Protein AF-A0A962ZRS8-F1 (afdb_monomer_lite)

Foldseek 3Di:
DPPVLVVVLVCLCVVLVHDSVQPDPPDDCCPRSVDDPVNVVVVD

Secondary structure (DSSP, 8-state):
---HHHHHHHHHHHHHT--TTT--TTS-TTTTS---TTHHHHT-

Sequence (44 aa):
MSSIEEQVKSIVAEQLGVKEDEVTNDASFVDDLGADSLDTVELV

Radius of gyration: 10.02 Å; chains: 1; bounding box: 24×18×24 Å

Structure (mmCIF, N/CA/C/O backbone):
data_AF-A0A962ZRS8-F1
#
_entry.id   AF-A0A962ZRS8-F1
#
loop_
_atom_site.group_PDB
_atom_site.id
_atom_site.type_symbol
_atom_site.label_atom_id
_atom_site.label_alt_id
_atom_site.label_comp_id
_atom_site.label_asym_id
_atom_site.label_entity_id
_atom_site.label_seq_id
_atom_site.pdbx_PDB_ins_code
_atom_site.Cartn_x
_atom_site.Cartn_y
_atom_site.Cartn_z
_ato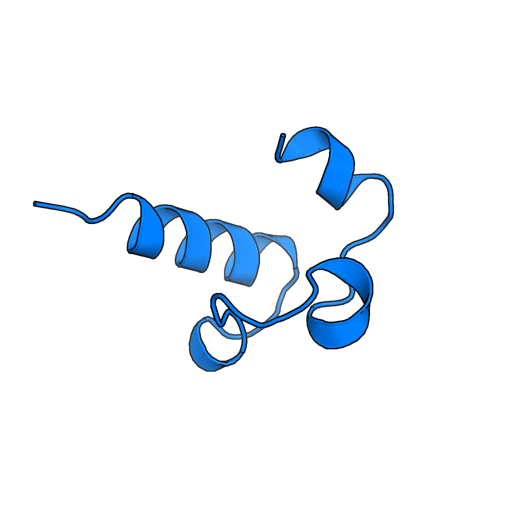m_site.occupancy
_atom_site.B_iso_or_equiv
_atom_site.auth_seq_id
_atom_site.auth_comp_id
_atom_site.auth_asym_id
_atom_site.auth_atom_id
_atom_site.pdbx_PDB_model_num
ATOM 1 N N . MET A 1 1 ? -12.413 5.352 15.972 1.00 47.50 1 MET A N 1
ATOM 2 C CA . MET A 1 1 ? -10.965 5.112 16.106 1.00 47.50 1 MET A CA 1
ATOM 3 C C . MET A 1 1 ? -10.462 4.955 14.694 1.00 47.50 1 MET A C 1
ATOM 5 O O . MET A 1 1 ? -10.938 4.041 14.039 1.00 47.50 1 MET A O 1
ATOM 9 N N . SER A 1 2 ? -9.645 5.881 14.202 1.00 53.25 2 SER A N 1
ATOM 10 C CA . SER A 1 2 ? -9.067 5.768 12.862 1.00 53.25 2 SER A CA 1
ATOM 11 C C . SER A 1 2 ? -8.152 4.553 12.866 1.00 53.25 2 SER A C 1
ATOM 13 O O . SER A 1 2 ? -7.217 4.497 13.669 1.00 53.25 2 SER A O 1
ATOM 15 N N . SER A 1 3 ? -8.498 3.537 12.079 1.00 79.75 3 SER A N 1
ATOM 16 C CA . SER A 1 3 ? -7.668 2.345 11.982 1.00 79.75 3 SER A CA 1
ATOM 17 C C . SER A 1 3 ? -6.365 2.762 11.313 1.00 79.75 3 SER A C 1
ATOM 19 O O . SER A 1 3 ? -6.396 3.390 10.258 1.00 79.75 3 SER A O 1
ATOM 21 N N . ILE A 1 4 ? -5.219 2.434 11.914 1.00 79.88 4 ILE A N 1
ATOM 22 C CA . ILE A 1 4 ? -3.900 2.645 11.291 1.00 79.88 4 ILE A CA 1
ATOM 23 C C . ILE A 1 4 ? -3.892 2.045 9.878 1.00 79.88 4 ILE A C 1
ATOM 25 O O . ILE A 1 4 ? -3.302 2.605 8.967 1.00 79.88 4 ILE A O 1
ATOM 29 N N . GLU A 1 5 ? -4.635 0.961 9.686 1.00 78.50 5 GLU A N 1
ATOM 30 C CA . GLU A 1 5 ? -4.852 0.286 8.412 1.00 78.50 5 GLU A CA 1
ATOM 31 C C . GLU A 1 5 ? -5.471 1.196 7.336 1.00 78.50 5 GLU A C 1
ATOM 33 O O . GLU A 1 5 ? -5.028 1.163 6.195 1.00 78.50 5 GLU A O 1
ATOM 38 N N . GLU A 1 6 ? -6.439 2.054 7.681 1.00 83.00 6 GLU A N 1
ATOM 39 C CA . GLU A 1 6 ? -7.026 3.019 6.735 1.00 83.00 6 GLU A CA 1
ATOM 40 C C . GLU A 1 6 ? -6.018 4.108 6.360 1.00 83.00 6 GLU A C 1
ATOM 42 O O . GLU A 1 6 ? -5.906 4.464 5.190 1.00 83.00 6 GLU A O 1
ATOM 47 N N . GLN A 1 7 ? -5.245 4.608 7.331 1.00 83.25 7 GLN A N 1
ATOM 48 C CA . GLN A 1 7 ? -4.201 5.597 7.048 1.00 83.25 7 GLN A CA 1
ATOM 49 C C . GLN A 1 7 ? -3.089 5.009 6.182 1.00 83.25 7 GLN A C 1
ATOM 51 O O . GLN A 1 7 ? -2.658 5.652 5.233 1.00 83.25 7 GLN A O 1
ATOM 56 N N . VAL A 1 8 ? -2.644 3.787 6.476 1.00 82.31 8 VAL A N 1
ATOM 57 C CA . VAL A 1 8 ? -1.616 3.103 5.685 1.00 82.31 8 VAL A CA 1
ATOM 58 C C . VAL A 1 8 ? -2.129 2.835 4.274 1.00 82.31 8 VAL A C 1
ATOM 60 O O . VAL A 1 8 ? -1.410 3.118 3.326 1.00 82.31 8 VAL A O 1
ATOM 63 N N . LYS A 1 9 ? -3.375 2.374 4.107 1.00 82.06 9 LYS A N 1
ATOM 64 C CA . 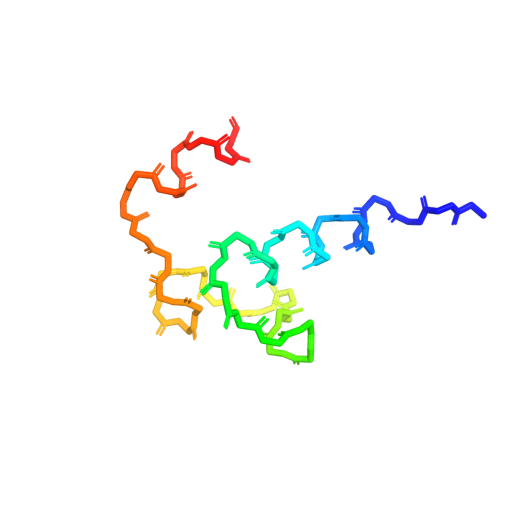LYS A 1 9 ? -3.960 2.156 2.774 1.00 82.06 9 LYS A CA 1
ATOM 65 C C . LYS A 1 9 ? -4.050 3.433 1.951 1.00 82.06 9 LYS A C 1
ATOM 67 O O . LYS A 1 9 ? -3.646 3.410 0.795 1.00 82.06 9 LYS A O 1
ATOM 72 N N . SER A 1 10 ? -4.518 4.528 2.549 1.00 85.50 10 SER A N 1
ATOM 73 C CA . SER A 1 10 ? -4.566 5.839 1.893 1.00 85.50 10 SER A CA 1
ATOM 74 C C . SER A 1 10 ? -3.170 6.300 1.469 1.00 85.50 10 SER A C 1
ATOM 76 O O . SER A 1 10 ? -2.988 6.690 0.320 1.00 85.50 10 SER A O 1
ATOM 78 N N . ILE A 1 11 ? -2.179 6.202 2.362 1.00 84.94 11 ILE A N 1
ATOM 79 C CA . ILE A 1 11 ? -0.800 6.617 2.073 1.00 84.94 11 ILE A CA 1
ATOM 80 C C . ILE A 1 11 ? -0.209 5.755 0.957 1.00 84.94 11 ILE A C 1
ATOM 82 O O . ILE A 1 11 ? 0.345 6.290 0.011 1.00 84.94 11 ILE A O 1
ATOM 86 N N . VAL A 1 12 ? -0.355 4.432 1.027 1.00 81.25 12 VAL A N 1
ATOM 87 C CA . VAL A 1 12 ? 0.177 3.499 0.022 1.00 81.25 12 VAL A CA 1
ATOM 88 C C . VAL A 1 12 ? -0.483 3.721 -1.338 1.00 81.25 12 VAL A C 1
ATOM 90 O O . VAL A 1 12 ? 0.214 3.774 -2.347 1.00 81.25 12 VAL A O 1
ATOM 93 N N . ALA A 1 13 ? -1.808 3.885 -1.372 1.00 85.00 13 ALA A N 1
ATOM 94 C CA . ALA A 1 13 ? -2.551 4.178 -2.593 1.00 85.00 13 ALA A CA 1
ATOM 95 C C . ALA A 1 13 ? -2.072 5.485 -3.243 1.00 85.00 13 ALA A C 1
ATOM 97 O O . ALA A 1 13 ? -1.830 5.538 -4.447 1.00 85.00 13 ALA A O 1
ATOM 98 N N . GLU A 1 14 ? -1.874 6.529 -2.439 1.00 85.19 14 GLU A N 1
ATOM 99 C CA . GLU A 1 14 ? -1.426 7.838 -2.910 1.00 85.19 14 GLU A CA 1
ATOM 100 C C . GLU A 1 14 ? 0.048 7.827 -3.353 1.00 85.19 14 GLU A C 1
ATOM 102 O O . GLU A 1 14 ? 0.379 8.388 -4.397 1.00 85.19 14 GLU A O 1
ATOM 107 N N . GLN A 1 15 ? 0.917 7.133 -2.612 1.00 80.25 15 GLN A N 1
ATOM 108 C CA . GLN A 1 15 ? 2.352 7.027 -2.887 1.00 80.25 15 GLN A CA 1
ATOM 109 C C . GLN A 1 15 ? 2.633 6.212 -4.157 1.00 80.25 15 GLN A C 1
ATOM 111 O O . GLN A 1 15 ? 3.474 6.595 -4.968 1.00 80.25 15 GLN A O 1
ATOM 116 N N . LEU A 1 16 ? 1.910 5.105 -4.344 1.00 81.31 16 LEU A N 1
ATOM 117 C CA . LEU A 1 16 ? 2.069 4.203 -5.489 1.00 81.31 16 LEU A CA 1
ATOM 118 C C . LEU A 1 16 ? 1.178 4.591 -6.680 1.00 81.31 16 LEU A C 1
ATOM 120 O O . LEU A 1 16 ? 1.318 4.038 -7.768 1.00 81.31 16 LEU A O 1
ATOM 124 N N . GLY A 1 17 ? 0.260 5.547 -6.504 1.00 82.88 17 GLY A N 1
ATOM 125 C CA . GLY A 1 17 ? -0.686 5.961 -7.544 1.00 82.88 17 GLY A CA 1
ATOM 126 C C . GLY A 1 17 ? -1.702 4.877 -7.924 1.00 82.88 17 GLY A C 1
ATOM 127 O O . GLY A 1 17 ? -2.251 4.900 -9.028 1.00 82.88 17 GLY A O 1
ATOM 128 N N . VAL A 1 18 ? -1.943 3.931 -7.018 1.00 83.44 18 VAL A N 1
ATOM 129 C CA . VAL A 1 18 ? -2.894 2.817 -7.150 1.00 83.44 18 VAL A CA 1
ATOM 130 C C . VAL A 1 18 ? -4.1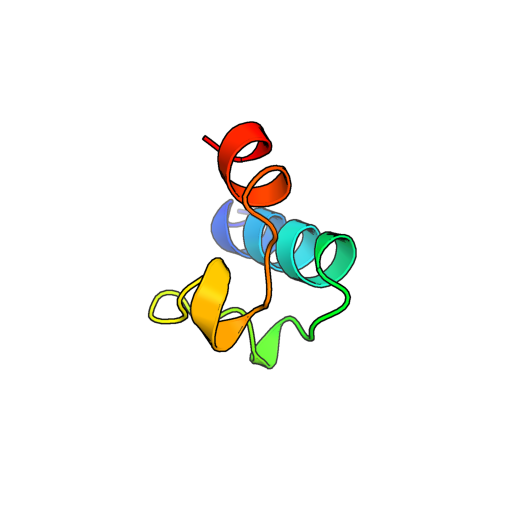63 3.125 -6.361 1.00 83.44 18 VAL A C 1
ATOM 132 O O . VAL A 1 18 ? -4.217 4.063 -5.569 1.00 83.44 18 VAL A O 1
ATOM 135 N N . LYS A 1 19 ? -5.236 2.370 -6.580 1.00 83.38 19 LYS A N 1
ATOM 136 C CA . LYS A 1 19 ? -6.484 2.611 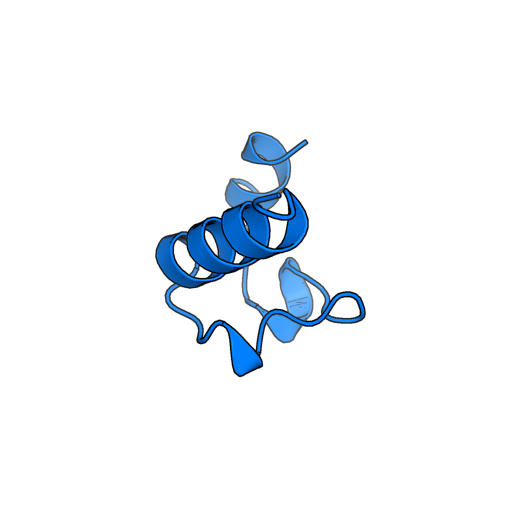-5.838 1.00 83.38 19 LYS A CA 1
ATOM 137 C C . LYS A 1 19 ? -6.430 1.961 -4.462 1.00 83.38 19 LYS A C 1
ATOM 139 O O . LYS A 1 19 ? -5.914 0.859 -4.328 1.00 83.38 19 LYS A O 1
ATOM 144 N N . GLU A 1 20 ? -7.070 2.577 -3.469 1.00 83.56 20 GLU A N 1
ATOM 145 C CA . GLU A 1 20 ? -7.248 1.969 -2.136 1.00 83.56 20 GLU A CA 1
ATOM 146 C C . GLU A 1 20 ? -7.912 0.583 -2.206 1.00 83.56 20 GLU A C 1
ATOM 148 O O . GLU A 1 20 ? -7.600 -0.291 -1.401 1.00 83.56 20 GLU A O 1
ATOM 153 N N . ASP A 1 21 ? -8.770 0.362 -3.207 1.00 82.94 21 ASP A N 1
ATOM 154 C CA . ASP A 1 21 ? -9.411 -0.930 -3.479 1.00 82.94 21 ASP A CA 1
ATOM 155 C C . ASP A 1 21 ? -8.419 -2.025 -3.916 1.00 82.94 21 ASP A C 1
ATOM 157 O O . ASP A 1 21 ? -8.688 -3.211 -3.727 1.00 82.94 21 ASP A O 1
ATOM 161 N N . GLU A 1 22 ? -7.283 -1.643 -4.508 1.00 80.88 22 GLU A N 1
ATOM 162 C CA . GLU A 1 22 ? -6.203 -2.559 -4.895 1.00 80.88 22 GLU A CA 1
ATOM 163 C C . GLU A 1 22 ? -5.245 -2.823 -3.723 1.00 80.88 22 GLU A C 1
ATOM 165 O O . GLU A 1 22 ? -4.625 -3.886 -3.663 1.00 80.88 22 GLU A O 1
ATOM 170 N N . VAL A 1 23 ? -5.189 -1.919 -2.734 1.00 83.50 23 VAL A N 1
ATOM 171 C CA . VAL A 1 23 ? -4.398 -2.083 -1.505 1.00 83.50 23 VAL A CA 1
ATOM 172 C C . VAL A 1 23 ? -5.107 -3.045 -0.542 1.00 83.50 23 VAL A C 1
ATOM 174 O O . VAL A 1 23 ? -5.768 -2.675 0.438 1.00 83.50 23 VAL A O 1
ATOM 177 N N . THR A 1 24 ? -4.969 -4.334 -0.837 1.00 81.19 24 THR A N 1
ATOM 178 C CA . THR A 1 24 ? -5.429 -5.428 0.024 1.00 81.19 24 THR A CA 1
ATOM 179 C C . THR A 1 24 ? -4.300 -5.917 0.932 1.00 81.19 24 THR A C 1
ATOM 181 O O . THR A 1 24 ? -3.129 -5.801 0.593 1.00 81.19 24 THR A O 1
ATOM 184 N N . ASN A 1 25 ? -4.636 -6.482 2.096 1.00 77.56 25 ASN A N 1
ATOM 185 C CA . ASN A 1 25 ? -3.620 -7.013 3.021 1.00 77.56 25 ASN A CA 1
ATOM 186 C C . ASN A 1 25 ? -2.862 -8.225 2.453 1.00 77.56 25 ASN A C 1
ATOM 188 O O . ASN A 1 25 ? -1.791 -8.557 2.950 1.00 77.56 25 ASN A O 1
ATOM 192 N N . ASP A 1 26 ? -3.424 -8.875 1.433 1.00 80.06 26 ASP A N 1
ATOM 193 C CA . ASP A 1 26 ? -2.806 -9.993 0.721 1.00 80.06 26 ASP A CA 1
ATOM 194 C C . ASP A 1 26 ? -2.037 -9.541 -0.536 1.00 80.06 26 ASP A C 1
ATOM 196 O O . ASP A 1 26 ? -1.369 -10.366 -1.158 1.00 80.06 26 ASP A O 1
ATOM 200 N N . ALA A 1 27 ? -2.122 -8.258 -0.921 1.00 82.19 27 ALA A N 1
ATOM 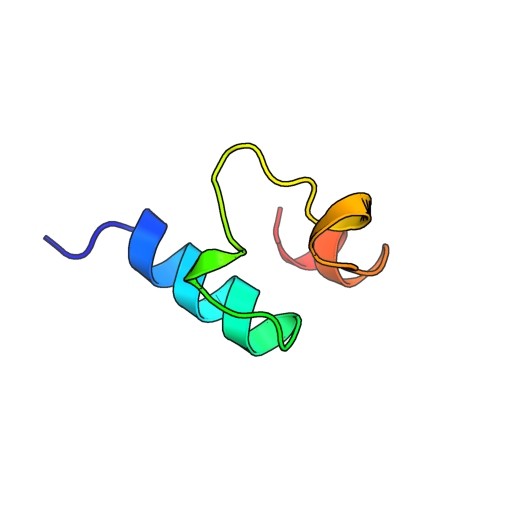201 C CA . ALA A 1 27 ? -1.414 -7.728 -2.083 1.00 82.19 27 ALA A CA 1
ATOM 202 C C . ALA A 1 27 ? 0.088 -7.594 -1.797 1.00 82.19 27 ALA A C 1
ATOM 204 O O . ALA A 1 27 ? 0.509 -7.068 -0.763 1.00 82.19 27 ALA A O 1
ATOM 205 N N . SER A 1 28 ? 0.908 -8.024 -2.754 1.00 79.88 28 SER A N 1
ATOM 206 C CA . SER A 1 28 ? 2.342 -7.758 -2.761 1.00 79.88 28 SER A CA 1
ATOM 207 C C . SER A 1 28 ? 2.581 -6.301 -3.146 1.00 79.88 28 SER A C 1
ATOM 209 O O . SER A 1 28 ? 2.230 -5.873 -4.245 1.00 79.88 28 SER A O 1
ATOM 211 N N . PHE A 1 29 ? 3.230 -5.529 -2.273 1.00 77.19 29 PHE A N 1
ATOM 212 C CA . PHE A 1 29 ? 3.590 -4.143 -2.587 1.00 77.19 29 PHE A CA 1
ATOM 213 C C . PHE A 1 29 ? 4.404 -4.040 -3.884 1.00 77.19 29 PHE A C 1
ATOM 215 O O . PHE A 1 29 ? 4.192 -3.116 -4.656 1.00 77.19 29 PHE A O 1
ATOM 222 N N . VAL A 1 30 ? 5.282 -5.008 -4.159 1.00 77.50 30 VAL A N 1
ATOM 223 C CA . VAL A 1 30 ? 6.160 -5.002 -5.339 1.00 77.50 30 VAL A CA 1
ATOM 224 C C . VAL A 1 30 ? 5.462 -5.574 -6.572 1.00 77.50 30 VAL A C 1
ATOM 226 O O . VAL A 1 30 ? 5.498 -4.960 -7.634 1.00 77.50 30 VAL A O 1
ATOM 229 N N . ASP A 1 31 ? 4.829 -6.744 -6.446 1.00 77.31 31 ASP A N 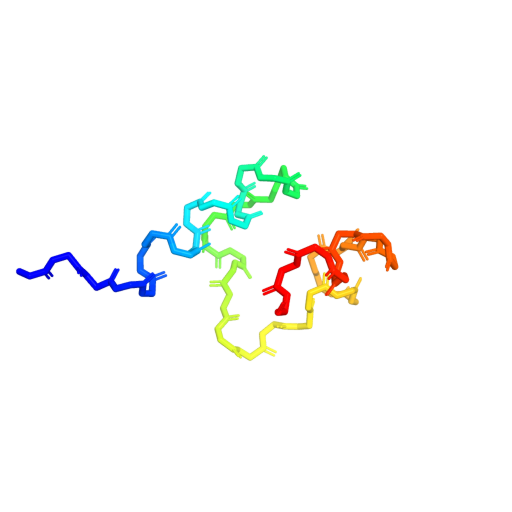1
ATOM 230 C CA . ASP A 1 31 ? 4.290 -7.463 -7.610 1.00 77.31 31 ASP A CA 1
ATOM 231 C C . ASP A 1 31 ? 2.893 -6.978 -8.018 1.00 77.31 31 ASP A C 1
ATOM 233 O O . ASP A 1 31 ? 2.592 -6.932 -9.210 1.00 77.31 31 ASP A O 1
ATOM 237 N N . ASP A 1 32 ? 2.053 -6.604 -7.045 1.00 79.81 32 ASP A N 1
ATOM 238 C CA . ASP A 1 32 ? 0.658 -6.212 -7.286 1.00 79.81 32 ASP A CA 1
ATOM 239 C C . ASP A 1 32 ? 0.481 -4.690 -7.312 1.00 79.81 32 ASP A C 1
ATOM 241 O O . ASP A 1 32 ? -0.288 -4.179 -8.124 1.00 79.81 32 ASP A O 1
ATOM 245 N N . LEU A 1 33 ? 1.203 -3.956 -6.456 1.00 81.56 33 LEU A N 1
ATOM 246 C CA . LEU A 1 33 ? 1.110 -2.489 -6.380 1.00 81.56 33 LEU A CA 1
ATOM 247 C C . LEU A 1 33 ? 2.260 -1.764 -7.097 1.00 81.56 33 LEU A C 1
ATOM 249 O O . LEU A 1 33 ? 2.235 -0.540 -7.201 1.00 81.56 33 LEU A O 1
ATOM 253 N N . GLY A 1 34 ? 3.249 -2.498 -7.616 1.00 74.38 34 GLY A N 1
ATOM 254 C CA . GLY A 1 34 ? 4.338 -1.927 -8.410 1.00 74.38 34 GLY A CA 1
ATOM 255 C C . GLY A 1 34 ? 5.287 -1.014 -7.629 1.00 74.38 34 GLY A C 1
ATOM 256 O O . GLY A 1 34 ? 5.935 -0.167 -8.241 1.00 74.38 34 GLY A O 1
ATOM 257 N N . ALA A 1 35 ? 5.362 -1.169 -6.304 1.00 79.00 35 ALA A N 1
ATOM 258 C CA . ALA A 1 35 ? 6.289 -0.438 -5.449 1.00 79.00 35 ALA A CA 1
ATOM 259 C C . ALA A 1 35 ? 7.732 -0.759 -5.834 1.00 79.00 35 ALA A C 1
ATOM 261 O O . ALA A 1 35 ? 8.119 -1.930 -5.922 1.00 79.00 35 ALA A O 1
ATOM 262 N N . ASP A 1 36 ? 8.543 0.278 -6.040 1.00 76.62 36 ASP A N 1
ATOM 263 C CA . ASP A 1 36 ? 9.955 0.073 -6.317 1.00 76.62 36 ASP A CA 1
ATOM 264 C C . ASP A 1 36 ? 10.678 -0.354 -5.024 1.00 76.62 36 ASP A C 1
ATOM 266 O O . ASP A 1 36 ? 10.242 -0.147 -3.886 1.00 76.62 36 ASP A O 1
ATOM 270 N N . SER A 1 37 ? 11.841 -0.961 -5.202 1.00 68.81 37 SER A N 1
ATOM 271 C CA . SER A 1 37 ? 12.775 -1.345 -4.145 1.00 68.81 37 SER A CA 1
ATOM 272 C C . SER A 1 37 ? 13.154 -0.201 -3.189 1.00 68.81 37 SER A C 1
ATOM 274 O O . SER A 1 37 ? 13.586 -0.470 -2.072 1.00 68.81 37 SER A O 1
ATOM 276 N N . LEU A 1 38 ? 12.979 1.062 -3.596 1.00 67.06 38 LEU A N 1
ATOM 277 C CA . LEU A 1 38 ? 13.124 2.240 -2.734 1.00 67.06 38 LEU A CA 1
ATOM 278 C C . LEU A 1 38 ? 11.887 2.484 -1.859 1.00 67.06 38 LEU A C 1
ATOM 280 O O . LEU A 1 38 ? 12.038 2.699 -0.656 1.00 67.06 38 LEU A O 1
ATOM 284 N N . ASP A 1 39 ? 10.687 2.383 -2.431 1.00 67.56 39 ASP A N 1
ATOM 285 C CA . ASP A 1 39 ? 9.421 2.630 -1.726 1.00 67.56 39 ASP A CA 1
ATOM 286 C C . ASP A 1 39 ? 9.202 1.609 -0.603 1.00 67.56 39 ASP A C 1
ATOM 288 O O . ASP A 1 39 ? 8.752 1.943 0.491 1.00 67.56 39 ASP A O 1
ATOM 292 N N . THR A 1 40 ? 9.594 0.354 -0.841 1.00 64.12 40 THR A N 1
ATOM 293 C CA . THR A 1 40 ? 9.507 -0.718 0.165 1.00 64.12 40 THR A CA 1
ATOM 294 C C . THR A 1 40 ? 10.475 -0.557 1.337 1.00 64.12 40 THR A C 1
ATOM 296 O O . THR A 1 40 ? 10.222 -1.128 2.391 1.00 64.12 40 THR A O 1
ATOM 299 N N . VAL A 1 41 ? 11.564 0.206 1.190 1.00 63.62 41 VAL A N 1
ATOM 300 C CA . VAL A 1 41 ? 12.560 0.443 2.253 1.00 63.62 41 VAL A CA 1
ATOM 301 C C . VAL A 1 41 ? 12.195 1.654 3.112 1.00 63.62 41 VAL A C 1
ATOM 303 O O . VAL A 1 41 ? 12.535 1.681 4.292 1.00 63.62 41 VAL A O 1
ATOM 306 N N . GLU A 1 42 ? 11.487 2.638 2.555 1.00 61.72 42 GLU A N 1
ATOM 307 C CA . GLU A 1 42 ? 10.994 3.798 3.311 1.00 61.72 42 GLU A CA 1
ATOM 308 C C . GLU A 1 42 ? 9.797 3.463 4.217 1.00 61.72 42 GLU A C 1
ATOM 310 O O . GLU A 1 42 ? 9.513 4.208 5.156 1.00 61.72 42 GLU A O 1
ATOM 315 N N . LEU A 1 43 ? 9.108 2.346 3.953 1.00 62.62 43 LEU A N 1
ATOM 316 C CA . LEU A 1 43 ? 7.872 1.958 4.638 1.00 62.62 43 LEU A CA 1
ATOM 317 C C . LEU A 1 43 ? 8.060 1.040 5.869 1.00 62.62 43 LEU A C 1
ATOM 319 O O . LEU A 1 43 ? 7.069 0.767 6.550 1.00 62.62 43 LEU A O 1
ATOM 323 N N . VAL A 1 44 ? 9.279 0.548 6.150 1.00 57.28 44 VAL A N 1
ATOM 324 C CA . VAL A 1 44 ? 9.593 -0.423 7.235 1.00 57.28 44 VAL A CA 1
ATOM 325 C C . VAL A 1 44 ? 10.138 0.219 8.506 1.00 57.28 44 VAL A C 1
ATOM 327 O O . VAL A 1 44 ? 10.953 1.161 8.407 1.00 57.28 44 VAL A O 1
#

pLDDT: mean 76.6, std 9.14, range [47.5, 85.5]